Protein AF-A0A345ZIP1-F1 (afdb_monomer_lite)

Sequence (150 aa):
MSDLNASSPAPPRRGNGTRYLFMALLGLVVGVVASVMIMNALDARKDKYPEAVMHVMAAHMHALKDSVTQNRCAATDVIPNLQAIRTMSNDIEPAFKDMRDDEKFGKYASDLRAAVDASLATPPLNCPGVQAAAAKLGEACENCHKYVHQ

Structure (mmCIF, N/CA/C/O backbone):
data_AF-A0A345ZIP1-F1
#
_entry.id   AF-A0A345ZIP1-F1
#
loop_
_atom_site.group_PDB
_atom_site.id
_atom_site.type_symbol
_atom_site.label_atom_id
_atom_site.label_alt_id
_atom_site.label_comp_id
_atom_site.label_asym_id
_atom_site.label_entity_id
_atom_site.label_seq_id
_atom_site.pdbx_PDB_ins_code
_atom_site.Cartn_x
_atom_site.Cartn_y
_atom_site.Cartn_z
_atom_site.occupancy
_atom_site.B_iso_or_equiv
_atom_site.auth_seq_i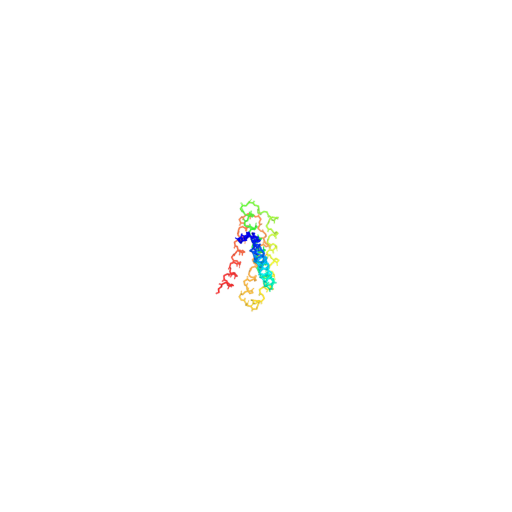d
_atom_site.auth_comp_id
_atom_site.auth_asym_id
_atom_site.auth_atom_id
_atom_site.pdbx_PDB_model_num
ATOM 1 N N . MET A 1 1 ? 26.239 9.953 -101.066 1.00 46.28 1 MET A N 1
ATOM 2 C CA . MET A 1 1 ? 26.843 10.205 -99.743 1.00 46.28 1 MET A CA 1
ATOM 3 C C . MET A 1 1 ? 25.896 11.096 -98.972 1.00 46.28 1 MET A C 1
ATOM 5 O O . MET A 1 1 ? 25.594 12.165 -99.486 1.00 46.28 1 MET A O 1
ATOM 9 N N . SER A 1 2 ? 25.376 10.581 -97.856 1.00 48.19 2 SER A N 1
ATOM 10 C CA . SER A 1 2 ? 24.893 11.281 -96.652 1.00 48.19 2 SER A CA 1
ATOM 11 C C . SER A 1 2 ? 23.894 10.357 -95.960 1.00 48.19 2 SER A C 1
ATOM 13 O O . SER A 1 2 ? 22.701 10.362 -96.255 1.00 48.19 2 SER A O 1
ATOM 15 N N . ASP A 1 3 ? 24.448 9.489 -95.118 1.00 48.09 3 ASP A N 1
ATOM 16 C CA . ASP A 1 3 ? 23.761 8.458 -94.352 1.00 48.09 3 ASP A CA 1
ATOM 17 C C . ASP A 1 3 ? 22.797 9.043 -93.307 1.00 48.09 3 ASP A C 1
ATOM 19 O O . ASP A 1 3 ? 23.094 10.017 -92.612 1.00 48.09 3 ASP A O 1
ATOM 23 N N . LEU A 1 4 ? 21.632 8.404 -93.192 1.00 55.62 4 LEU A N 1
ATOM 24 C CA . LEU A 1 4 ? 20.617 8.642 -92.171 1.00 55.62 4 LEU A CA 1
ATOM 25 C C . LEU A 1 4 ? 21.114 8.098 -90.825 1.00 55.62 4 LEU A C 1
ATOM 27 O O . LEU A 1 4 ? 21.206 6.886 -90.645 1.00 55.62 4 LEU A O 1
ATOM 31 N N . ASN A 1 5 ? 21.396 8.976 -89.861 1.00 60.72 5 ASN A N 1
ATOM 32 C CA . ASN A 1 5 ? 21.702 8.580 -88.486 1.00 60.72 5 ASN A CA 1
ATOM 33 C C . ASN A 1 5 ? 20.466 8.799 -87.597 1.00 60.72 5 ASN A C 1
ATOM 35 O O . ASN A 1 5 ? 20.223 9.904 -87.110 1.00 60.72 5 ASN A O 1
ATOM 39 N N . ALA A 1 6 ? 19.651 7.757 -87.431 1.00 59.44 6 ALA A N 1
ATOM 40 C CA . ALA A 1 6 ? 18.508 7.759 -86.521 1.00 59.44 6 ALA A CA 1
ATOM 41 C C . ALA A 1 6 ? 18.941 7.251 -85.135 1.00 59.44 6 ALA A C 1
ATOM 43 O O . ALA A 1 6 ? 19.196 6.062 -84.941 1.00 59.44 6 ALA A O 1
ATOM 44 N N . SER A 1 7 ? 19.012 8.152 -84.156 1.00 57.72 7 SER A N 1
ATOM 45 C CA . SER A 1 7 ? 19.313 7.816 -82.761 1.00 57.72 7 SER A CA 1
ATOM 46 C C . SER A 1 7 ? 18.151 7.049 -82.113 1.00 57.72 7 SER A C 1
ATOM 48 O O . SER A 1 7 ? 17.024 7.539 -82.073 1.00 57.72 7 SER A O 1
ATOM 50 N N . SER A 1 8 ? 18.419 5.855 -81.575 1.00 62.81 8 SER A N 1
ATOM 51 C CA . SER A 1 8 ? 17.432 5.054 -80.826 1.00 62.81 8 SER A CA 1
ATOM 52 C C . SER A 1 8 ? 17.140 5.640 -79.431 1.00 62.81 8 SER A C 1
ATOM 54 O O . SER A 1 8 ? 18.054 6.183 -78.804 1.00 62.81 8 SER A O 1
ATOM 56 N N . PRO A 1 9 ? 15.905 5.518 -78.895 1.00 62.31 9 PRO A N 1
ATOM 57 C CA . PRO A 1 9 ? 15.560 6.065 -77.586 1.00 62.31 9 PRO A CA 1
ATOM 58 C C . PRO A 1 9 ? 16.135 5.203 -76.452 1.00 62.31 9 PRO A C 1
ATOM 60 O O . PRO A 1 9 ? 16.027 3.976 -76.458 1.00 62.31 9 PRO A O 1
ATOM 63 N N . ALA A 1 10 ? 16.742 5.855 -75.458 1.00 62.66 10 ALA A N 1
ATOM 64 C CA . ALA A 1 10 ? 17.313 5.193 -74.288 1.00 62.66 10 ALA A CA 1
ATOM 65 C C . ALA A 1 10 ? 16.216 4.585 -73.384 1.00 62.66 10 ALA A C 1
ATOM 67 O O . ALA A 1 10 ? 15.166 5.206 -73.195 1.00 62.66 10 ALA A O 1
ATOM 68 N N . PRO A 1 11 ? 16.442 3.401 -72.784 1.00 60.59 11 PRO A N 1
ATOM 69 C CA . PRO A 1 11 ? 15.436 2.735 -71.964 1.00 60.59 11 PRO A CA 1
ATOM 70 C C . PRO A 1 11 ? 15.191 3.479 -70.637 1.00 60.59 11 PRO A C 1
ATOM 72 O O . PRO A 1 11 ? 16.120 4.070 -70.072 1.00 60.59 11 PRO A O 1
ATOM 75 N N . PRO A 1 12 ? 13.960 3.436 -70.091 1.00 63.62 12 PRO A N 1
ATOM 76 C CA . PRO A 1 12 ? 13.628 4.122 -68.849 1.00 63.62 12 PRO A CA 1
ATOM 77 C C . PRO A 1 12 ? 14.394 3.511 -67.667 1.00 63.62 12 PRO A C 1
ATOM 79 O O . PRO A 1 12 ? 14.322 2.309 -67.398 1.00 63.62 12 PRO A O 1
ATOM 82 N N . ARG A 1 13 ? 15.122 4.355 -66.927 1.00 64.44 13 ARG A N 1
ATOM 83 C CA . ARG A 1 13 ? 15.845 3.955 -65.712 1.00 64.44 13 ARG A CA 1
ATOM 84 C C . ARG A 1 13 ? 14.844 3.599 -64.609 1.00 64.44 13 ARG A C 1
ATOM 86 O O . ARG A 1 13 ? 14.240 4.482 -64.007 1.00 64.44 13 ARG A O 1
ATOM 93 N N . ARG A 1 14 ? 14.681 2.307 -64.312 1.00 63.47 14 ARG A N 1
ATOM 94 C CA . ARG A 1 14 ? 13.950 1.843 -63.120 1.00 63.47 14 ARG A CA 1
ATOM 95 C C . ARG A 1 14 ? 14.752 2.210 -61.868 1.00 63.47 14 ARG A C 1
ATOM 97 O O . ARG A 1 14 ? 15.784 1.608 -61.594 1.00 63.47 14 ARG A O 1
ATOM 104 N N . GLY A 1 15 ? 14.299 3.222 -61.132 1.00 64.69 15 GLY A N 1
ATOM 105 C CA . GLY A 1 15 ? 14.935 3.653 -59.890 1.00 64.69 15 GLY A CA 1
ATOM 106 C C . GLY A 1 15 ? 14.698 2.655 -58.754 1.00 64.69 15 GLY A C 1
ATOM 107 O O . GLY A 1 15 ? 13.563 2.293 -58.460 1.00 64.69 15 GLY A O 1
ATOM 108 N N . ASN A 1 16 ? 15.764 2.254 -58.061 1.00 74.81 16 ASN A N 1
ATOM 109 C CA . ASN A 1 16 ? 15.698 1.357 -56.899 1.00 74.81 16 ASN A CA 1
ATOM 110 C C . ASN A 1 16 ? 15.156 2.040 -55.620 1.00 74.81 16 ASN A C 1
ATOM 112 O O . ASN A 1 16 ? 15.142 1.419 -54.560 1.00 74.81 16 ASN A O 1
ATOM 116 N N . GLY A 1 17 ? 14.701 3.297 -55.697 1.00 78.31 17 GLY A N 1
ATOM 117 C CA . GLY A 1 17 ? 14.263 4.095 -54.543 1.00 78.31 17 GLY A CA 1
ATOM 118 C C . GLY A 1 17 ? 13.165 3.426 -53.712 1.00 78.31 17 GLY A C 1
ATOM 119 O O . GLY A 1 17 ? 13.269 3.384 -52.491 1.00 78.31 17 GLY A O 1
ATOM 120 N N . THR A 1 18 ? 12.175 2.799 -54.356 1.00 82.12 18 THR A N 1
ATOM 121 C CA . THR A 1 18 ? 11.107 2.055 -53.663 1.00 82.12 18 THR A CA 1
ATOM 122 C C . THR A 1 18 ? 11.646 0.855 -52.878 1.00 82.12 18 THR A C 1
ATOM 124 O O . THR A 1 18 ? 11.151 0.559 -51.795 1.00 82.12 18 THR A O 1
ATOM 127 N N . ARG A 1 19 ? 12.693 0.183 -53.380 1.00 84.69 19 ARG A N 1
ATOM 128 C CA . ARG A 1 19 ? 13.325 -0.958 -52.692 1.00 84.69 19 ARG A CA 1
ATOM 129 C C . ARG A 1 19 ? 14.102 -0.503 -51.460 1.00 84.69 19 ARG A C 1
ATOM 131 O O . ARG A 1 19 ? 13.990 -1.129 -50.412 1.00 84.69 19 ARG A O 1
ATOM 138 N N . TYR A 1 20 ? 14.845 0.598 -51.573 1.00 90.56 20 TYR A N 1
ATOM 139 C CA . TYR A 1 20 ? 15.577 1.164 -50.439 1.00 90.56 20 TYR A CA 1
ATOM 140 C C . TYR A 1 20 ? 14.637 1.727 -49.367 1.00 90.56 20 TYR A C 1
ATOM 142 O O . TYR A 1 20 ? 14.866 1.482 -48.188 1.00 90.56 20 TYR A O 1
ATOM 150 N N . LEU A 1 21 ? 13.546 2.399 -49.756 1.00 90.69 21 LEU A N 1
ATOM 151 C CA . LEU A 1 21 ? 12.532 2.885 -48.813 1.00 90.69 21 LEU A CA 1
ATOM 152 C C . LEU A 1 21 ? 11.840 1.723 -48.087 1.00 90.69 21 LEU A C 1
ATOM 154 O O . LEU A 1 21 ? 11.660 1.779 -46.873 1.00 90.69 21 LEU A O 1
ATOM 158 N N . PHE A 1 22 ? 11.519 0.641 -48.801 1.00 93.25 22 PHE A N 1
ATOM 159 C CA . PHE A 1 22 ? 10.947 -0.560 -48.194 1.00 93.25 22 PHE A CA 1
ATOM 160 C C . PHE A 1 22 ? 11.908 -1.228 -47.199 1.00 93.25 22 PHE A C 1
ATOM 162 O O . PHE A 1 22 ? 11.495 -1.563 -46.093 1.00 93.25 22 PHE A O 1
ATOM 169 N N . MET A 1 23 ? 13.195 -1.375 -47.539 1.00 93.56 23 MET A N 1
ATOM 170 C CA . MET A 1 23 ? 14.186 -1.912 -46.595 1.00 93.56 23 MET A CA 1
ATOM 171 C C . MET A 1 23 ? 14.413 -0.996 -45.391 1.00 93.56 23 MET A C 1
ATOM 173 O O . MET A 1 23 ? 14.579 -1.498 -44.283 1.00 93.56 23 MET A O 1
ATOM 177 N N . ALA A 1 24 ? 14.384 0.326 -45.581 1.00 94.00 24 ALA A N 1
ATOM 178 C CA . ALA A 1 24 ? 14.490 1.283 -44.483 1.00 94.00 24 ALA A CA 1
ATOM 179 C C . ALA A 1 24 ? 13.298 1.172 -43.519 1.00 94.00 24 ALA A C 1
ATOM 181 O O . ALA A 1 24 ? 13.497 1.093 -42.309 1.00 94.00 24 ALA A O 1
ATOM 182 N N . LEU A 1 25 ? 12.068 1.092 -44.043 1.00 96.00 25 LEU A N 1
ATOM 183 C CA . LEU A 1 25 ? 10.870 0.876 -43.225 1.00 96.00 25 LEU A CA 1
ATOM 184 C C . LEU A 1 25 ? 10.902 -0.476 -42.511 1.00 96.00 25 LEU A C 1
ATOM 186 O O . LEU A 1 25 ? 10.609 -0.541 -41.321 1.00 96.00 25 LEU A O 1
ATOM 190 N N . LEU A 1 26 ? 11.297 -1.543 -43.207 1.00 96.31 26 LEU A N 1
ATOM 191 C CA . LEU A 1 26 ? 11.422 -2.869 -42.606 1.00 96.31 26 LEU A CA 1
ATOM 192 C C . LEU A 1 26 ? 12.451 -2.865 -41.469 1.00 96.31 26 LEU A C 1
ATOM 194 O O . LEU A 1 26 ? 12.167 -3.370 -40.387 1.00 96.31 26 LEU A O 1
ATOM 198 N N . GLY A 1 27 ? 13.618 -2.254 -41.689 1.00 96.75 27 GLY A N 1
ATOM 199 C CA . GLY A 1 27 ? 14.650 -2.101 -40.668 1.00 96.75 27 GLY A CA 1
ATOM 200 C C . GLY A 1 27 ? 14.166 -1.298 -39.462 1.00 96.75 27 GLY A C 1
ATOM 201 O O . GLY A 1 27 ? 14.434 -1.688 -38.329 1.00 96.75 27 GLY A O 1
ATOM 202 N N . LEU A 1 28 ? 13.393 -0.231 -39.686 1.00 97.38 28 LEU A N 1
ATOM 203 C CA . LEU A 1 28 ? 12.798 0.561 -38.611 1.00 97.38 28 LEU A CA 1
ATOM 204 C C . LEU A 1 28 ? 11.785 -0.254 -37.798 1.00 97.38 28 LEU A C 1
ATOM 206 O O . LEU A 1 28 ? 11.851 -0.251 -36.572 1.00 97.38 28 LEU A O 1
ATOM 210 N N . VAL A 1 29 ? 10.894 -1.000 -38.457 1.00 97.88 29 VAL A N 1
ATOM 211 C CA . VAL A 1 29 ? 9.915 -1.860 -37.773 1.00 97.88 29 VAL A CA 1
ATOM 212 C C . VAL A 1 29 ? 10.618 -2.944 -36.956 1.00 97.88 29 VAL A C 1
ATOM 214 O O . VAL A 1 29 ? 10.316 -3.112 -35.776 1.00 97.88 29 VAL A O 1
ATOM 217 N N . VAL A 1 30 ? 11.587 -3.647 -37.549 1.00 97.31 30 VAL A N 1
ATOM 218 C CA . VAL A 1 30 ? 12.365 -4.680 -36.847 1.00 97.31 30 VAL A CA 1
ATOM 219 C C . VAL A 1 30 ? 13.137 -4.077 -35.674 1.00 97.31 30 VAL A C 1
ATOM 221 O O . VAL A 1 30 ? 13.140 -4.657 -34.591 1.00 97.31 30 VAL A O 1
ATOM 224 N N . GLY A 1 31 ? 13.736 -2.898 -35.859 1.00 96.88 31 GLY A N 1
ATOM 225 C CA . GLY A 1 31 ? 14.431 -2.166 -34.804 1.00 96.88 31 GLY A CA 1
ATOM 226 C C . GLY A 1 31 ? 13.518 -1.842 -33.624 1.00 96.88 31 GLY A C 1
ATOM 227 O O . GLY A 1 31 ? 13.859 -2.168 -32.491 1.00 96.88 31 GLY A O 1
ATOM 228 N N . VAL A 1 32 ? 12.328 -1.288 -33.880 1.00 97.75 32 VAL A N 1
ATOM 229 C CA . VAL A 1 32 ? 11.341 -0.969 -32.832 1.00 97.75 32 VAL A CA 1
ATOM 230 C C . VAL A 1 32 ? 10.910 -2.225 -32.075 1.00 97.75 32 VAL A C 1
ATOM 232 O O . VAL A 1 32 ? 10.923 -2.232 -30.844 1.00 97.75 32 VAL A O 1
ATOM 235 N N . VAL A 1 33 ? 10.571 -3.305 -32.787 1.00 97.50 33 VAL A N 1
ATOM 236 C CA . VAL A 1 33 ? 10.169 -4.572 -32.154 1.00 97.50 33 VAL A CA 1
ATOM 237 C C . VAL A 1 33 ? 11.303 -5.132 -31.294 1.00 97.50 33 VAL A C 1
ATOM 239 O O . VAL A 1 33 ? 11.067 -5.508 -30.147 1.00 97.50 33 VAL A O 1
ATOM 242 N N . ALA A 1 34 ? 12.537 -5.141 -31.805 1.00 96.38 34 ALA A N 1
ATOM 243 C CA . ALA A 1 34 ? 13.700 -5.601 -31.052 1.00 96.38 34 ALA A CA 1
ATOM 244 C C . ALA A 1 34 ? 13.931 -4.757 -29.788 1.00 96.38 34 ALA A C 1
ATOM 246 O O . ALA A 1 34 ? 14.145 -5.317 -28.714 1.00 96.38 34 ALA A O 1
ATOM 247 N N . SER A 1 35 ? 13.824 -3.427 -29.882 1.00 96.31 35 SER A N 1
ATOM 248 C CA . SER A 1 35 ? 13.945 -2.533 -28.727 1.00 96.31 35 SER A CA 1
ATOM 249 C C . SER A 1 35 ? 12.892 -2.821 -27.656 1.00 96.31 35 SER A C 1
ATOM 251 O O . SER A 1 35 ? 13.251 -2.963 -26.489 1.00 96.31 35 SER A O 1
ATOM 253 N N . VAL A 1 36 ? 11.616 -2.975 -28.031 1.00 95.75 36 VAL A N 1
ATOM 254 C CA . VAL A 1 36 ? 10.538 -3.294 -27.076 1.00 95.75 36 VAL A CA 1
ATOM 255 C C . VAL A 1 36 ? 10.760 -4.660 -26.424 1.00 95.75 36 VAL A C 1
ATOM 257 O O . VAL A 1 36 ? 10.587 -4.791 -25.216 1.00 95.75 36 VAL A O 1
ATOM 260 N N . MET A 1 37 ? 11.199 -5.671 -27.180 1.00 96.31 37 MET A N 1
ATOM 261 C CA . MET A 1 37 ? 11.482 -7.002 -26.627 1.00 96.31 37 MET A CA 1
ATOM 262 C C . MET A 1 37 ? 12.643 -6.979 -25.629 1.00 96.31 37 MET A C 1
ATOM 264 O O . MET A 1 37 ? 12.557 -7.621 -24.584 1.00 96.31 37 MET A O 1
ATOM 268 N N . ILE A 1 38 ? 13.698 -6.206 -25.907 1.00 93.94 38 ILE A N 1
ATOM 269 C CA . ILE A 1 38 ? 14.804 -6.000 -24.962 1.00 93.94 38 ILE A CA 1
ATOM 270 C C . ILE A 1 38 ? 14.298 -5.295 -23.700 1.00 93.94 38 ILE A C 1
ATOM 272 O O . ILE A 1 38 ? 14.580 -5.756 -22.596 1.00 93.94 38 ILE A O 1
ATOM 276 N N . MET A 1 39 ? 13.522 -4.217 -23.843 1.00 93.44 39 MET A N 1
ATOM 277 C CA . MET A 1 39 ? 12.952 -3.494 -22.699 1.00 93.44 39 MET A CA 1
ATOM 278 C C . MET A 1 39 ? 12.059 -4.400 -21.844 1.00 93.44 39 MET A C 1
ATOM 280 O O . MET A 1 39 ? 12.231 -4.443 -20.629 1.00 93.44 39 MET A O 1
ATOM 284 N N . ASN A 1 40 ? 11.177 -5.186 -22.466 1.00 90.38 40 ASN A N 1
ATOM 285 C CA . ASN A 1 40 ? 10.322 -6.145 -21.767 1.00 90.38 40 ASN A CA 1
ATOM 286 C C . ASN A 1 40 ? 11.134 -7.239 -21.067 1.00 90.38 40 ASN A C 1
ATOM 288 O O . ASN A 1 40 ? 10.819 -7.604 -19.938 1.00 90.38 40 ASN A O 1
ATOM 292 N N . ALA A 1 41 ? 12.198 -7.745 -21.695 1.00 87.69 41 ALA A N 1
ATOM 293 C CA . ALA A 1 41 ? 13.066 -8.748 -21.083 1.00 87.69 41 ALA A CA 1
ATOM 294 C C . ALA A 1 41 ? 13.818 -8.202 -19.859 1.00 87.69 41 ALA A C 1
ATOM 296 O O . ALA A 1 41 ? 14.055 -8.940 -18.904 1.00 87.69 41 ALA A O 1
ATOM 297 N N . LEU A 1 42 ? 14.197 -6.921 -19.878 1.00 88.06 42 LEU A N 1
ATOM 298 C CA . LEU A 1 42 ? 14.798 -6.249 -18.728 1.00 88.06 42 LEU A CA 1
ATOM 299 C C . LEU A 1 42 ? 13.767 -5.987 -17.626 1.00 88.06 42 LEU A C 1
ATOM 301 O O . LEU A 1 42 ? 14.070 -6.197 -16.455 1.00 88.06 42 LEU A O 1
ATOM 305 N N . ASP A 1 43 ? 12.554 -5.560 -17.977 1.00 83.56 43 ASP A N 1
ATOM 306 C CA . ASP A 1 43 ? 11.514 -5.274 -16.987 1.00 83.56 43 ASP A CA 1
ATOM 307 C C . ASP A 1 43 ? 10.982 -6.548 -16.314 1.00 83.56 43 ASP A C 1
ATOM 309 O O . ASP A 1 43 ? 10.761 -6.549 -15.107 1.00 83.56 43 ASP A O 1
ATOM 313 N N . ALA A 1 44 ? 10.899 -7.660 -17.053 1.00 78.44 44 ALA A N 1
ATOM 314 C CA . ALA A 1 44 ? 10.539 -8.976 -16.522 1.00 78.44 44 ALA A CA 1
ATOM 315 C C . ALA A 1 44 ? 11.561 -9.543 -15.519 1.00 78.44 44 ALA A C 1
ATOM 317 O O . ALA A 1 44 ? 11.236 -10.454 -14.762 1.00 78.44 44 ALA A O 1
ATOM 318 N N . ARG A 1 45 ? 12.800 -9.029 -15.504 1.00 80.81 45 ARG A N 1
ATOM 319 C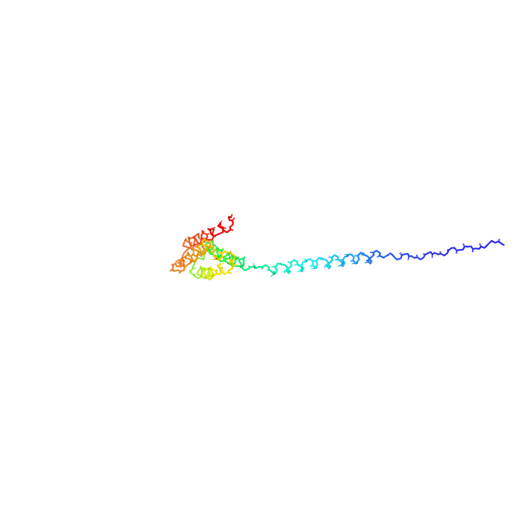 CA . ARG A 1 45 ? 13.815 -9.399 -14.502 1.00 80.81 45 ARG A CA 1
ATOM 320 C C . ARG A 1 45 ? 13.682 -8.617 -13.196 1.00 80.81 45 ARG A C 1
ATOM 322 O O . ARG A 1 45 ? 14.313 -9.007 -12.217 1.00 80.81 45 ARG A O 1
ATOM 329 N N . LYS A 1 46 ? 12.922 -7.518 -13.171 1.00 82.94 46 LYS A N 1
ATOM 330 C CA . LYS A 1 46 ? 12.701 -6.745 -11.944 1.00 82.94 46 LYS A CA 1
ATOM 331 C C . LYS A 1 46 ? 11.701 -7.477 -11.057 1.00 82.94 46 LYS A C 1
ATOM 333 O O . LYS A 1 46 ? 10.678 -7.951 -11.546 1.00 82.94 46 LYS A O 1
ATOM 338 N N . ASP A 1 47 ? 11.976 -7.530 -9.758 1.00 84.00 47 ASP A N 1
ATOM 339 C CA . ASP A 1 47 ? 11.023 -8.064 -8.788 1.00 84.00 47 ASP A CA 1
ATOM 340 C C . ASP A 1 47 ? 9.853 -7.076 -8.646 1.00 84.00 47 ASP A C 1
ATOM 342 O O . ASP A 1 47 ? 9.998 -5.993 -8.083 1.00 84.00 47 ASP A O 1
ATOM 346 N N . LYS A 1 48 ? 8.699 -7.420 -9.228 1.00 90.25 48 LYS A N 1
ATOM 347 C CA . LYS A 1 48 ? 7.470 -6.611 -9.158 1.00 90.25 48 LYS A CA 1
ATOM 348 C C . LYS A 1 48 ? 6.678 -6.872 -7.878 1.00 90.25 48 LYS A C 1
ATOM 350 O O . LYS A 1 48 ? 5.636 -6.254 -7.672 1.00 90.25 48 LYS A O 1
ATOM 355 N N . TYR A 1 49 ? 7.134 -7.795 -7.034 1.00 93.62 49 TYR A N 1
ATOM 356 C CA . TYR A 1 49 ? 6.377 -8.238 -5.876 1.00 93.62 49 TYR A CA 1
ATOM 357 C C . TYR A 1 49 ? 6.082 -7.120 -4.853 1.00 93.62 49 TYR A C 1
ATOM 359 O O . TYR A 1 49 ? 4.907 -6.970 -4.516 1.00 93.62 49 TYR A O 1
ATOM 367 N N . PRO A 1 50 ? 7.043 -6.266 -4.427 1.00 93.56 50 PRO A N 1
ATOM 368 C CA . PRO A 1 50 ? 6.742 -5.168 -3.500 1.00 93.56 50 PRO A CA 1
ATOM 369 C C . PRO A 1 50 ? 5.698 -4.187 -4.047 1.00 93.56 50 PRO A C 1
ATOM 371 O O . PRO A 1 50 ? 4.779 -3.788 -3.332 1.00 93.56 50 PRO A O 1
ATOM 374 N N . GLU A 1 51 ? 5.801 -3.839 -5.333 1.00 93.56 51 GLU A N 1
ATOM 375 C CA . GLU A 1 51 ? 4.843 -2.956 -6.003 1.00 93.56 51 GLU A CA 1
ATOM 376 C C . GLU A 1 51 ? 3.450 -3.594 -6.059 1.00 93.56 51 GLU A C 1
ATOM 378 O O . GLU A 1 51 ? 2.460 -2.946 -5.721 1.00 93.56 51 GLU A O 1
ATOM 383 N N . ALA A 1 52 ? 3.365 -4.878 -6.417 1.00 95.25 52 ALA A N 1
ATOM 384 C CA . ALA A 1 52 ? 2.103 -5.604 -6.495 1.00 95.25 52 ALA A CA 1
ATOM 385 C C . ALA A 1 52 ? 1.395 -5.697 -5.133 1.00 95.25 52 ALA A C 1
ATOM 387 O O . ALA A 1 52 ? 0.192 -5.438 -5.060 1.00 95.25 52 ALA A O 1
ATOM 388 N N . VAL A 1 53 ? 2.128 -6.007 -4.054 1.00 96.88 53 VAL A N 1
ATOM 389 C CA . VAL A 1 53 ? 1.570 -6.055 -2.690 1.00 96.88 53 VAL A CA 1
ATOM 390 C C . VAL A 1 53 ? 0.980 -4.696 -2.317 1.00 96.88 53 VAL A C 1
ATOM 392 O O . VAL A 1 53 ? -0.194 -4.615 -1.948 1.00 96.88 53 VAL A O 1
ATOM 395 N N . MET A 1 54 ? 1.748 -3.616 -2.491 1.00 96.81 54 MET A N 1
ATOM 396 C CA . MET A 1 54 ? 1.282 -2.265 -2.163 1.00 96.81 54 MET A CA 1
ATOM 397 C C . MET A 1 54 ? 0.101 -1.823 -3.034 1.00 96.81 54 MET A C 1
ATOM 399 O O . MET A 1 54 ? -0.823 -1.178 -2.539 1.00 96.81 54 MET A O 1
ATOM 403 N N . HIS A 1 55 ? 0.081 -2.205 -4.312 1.00 97.81 55 HIS A N 1
ATOM 404 C CA . HIS A 1 55 ? -1.003 -1.862 -5.228 1.00 97.81 55 HIS A CA 1
ATOM 405 C C . HIS A 1 55 ? -2.332 -2.519 -4.829 1.00 97.81 55 HIS A C 1
ATOM 407 O O . HIS A 1 55 ? -3.367 -1.850 -4.773 1.00 97.81 55 HIS A O 1
ATOM 413 N N . VAL A 1 56 ? -2.312 -3.811 -4.488 1.00 98.00 56 VAL A N 1
ATOM 414 C CA . VAL A 1 56 ? -3.512 -4.534 -4.036 1.00 98.00 56 VAL A CA 1
ATOM 415 C C . VAL A 1 56 ? -3.996 -3.996 -2.688 1.00 98.00 56 VAL A C 1
ATOM 417 O O . VAL A 1 56 ? -5.190 -3.750 -2.510 1.00 98.00 56 VAL A O 1
ATOM 420 N N . MET A 1 57 ? -3.083 -3.729 -1.749 1.00 98.44 57 MET A N 1
ATOM 421 C CA . MET A 1 57 ? -3.441 -3.110 -0.469 1.00 98.44 57 MET A CA 1
ATOM 422 C C . MET A 1 57 ? -4.082 -1.729 -0.658 1.00 98.44 57 MET A C 1
ATOM 424 O O . MET A 1 57 ? -5.096 -1.427 -0.022 1.00 98.44 57 MET A O 1
ATOM 428 N N . ALA A 1 58 ? -3.547 -0.906 -1.565 1.00 98.19 58 ALA A N 1
ATOM 429 C CA . ALA A 1 58 ? -4.112 0.399 -1.892 1.00 98.19 58 ALA A CA 1
ATOM 430 C C . ALA A 1 58 ? -5.531 0.291 -2.474 1.00 98.19 58 ALA A C 1
ATOM 432 O O . ALA A 1 58 ? -6.396 1.090 -2.109 1.00 98.19 58 ALA A O 1
ATOM 433 N N . ALA A 1 59 ? -5.799 -0.711 -3.317 1.00 98.50 59 ALA A N 1
ATOM 434 C CA . ALA A 1 59 ? -7.133 -0.957 -3.861 1.00 98.50 59 ALA A CA 1
ATOM 435 C C . ALA A 1 59 ? -8.159 -1.254 -2.753 1.00 98.50 59 ALA A C 1
ATOM 437 O O . ALA A 1 59 ? -9.232 -0.651 -2.727 1.00 98.50 59 ALA A O 1
ATOM 438 N N . HIS A 1 60 ? -7.815 -2.107 -1.783 1.00 98.44 60 HIS A N 1
ATOM 439 C CA . HIS A 1 60 ? -8.698 -2.392 -0.646 1.00 98.44 60 HIS A CA 1
ATOM 440 C C . HIS A 1 60 ? -8.865 -1.190 0.293 1.00 98.44 60 HIS A C 1
ATOM 442 O O . HIS A 1 60 ? -9.966 -0.941 0.785 1.00 98.44 60 HIS A O 1
ATOM 448 N N . MET A 1 61 ? -7.817 -0.387 0.494 1.00 98.12 61 MET A N 1
ATOM 449 C CA . MET A 1 61 ? -7.931 0.875 1.231 1.00 98.12 61 MET A CA 1
ATOM 450 C C . MET A 1 61 ? -8.843 1.888 0.529 1.00 98.12 61 MET A C 1
ATOM 452 O O . MET A 1 61 ? -9.584 2.611 1.197 1.00 98.12 61 MET A O 1
ATOM 456 N N . HIS A 1 62 ? -8.817 1.946 -0.804 1.00 97.81 62 HIS A N 1
ATOM 457 C CA . HIS A 1 62 ? -9.737 2.775 -1.581 1.00 97.81 62 HIS A CA 1
ATOM 458 C C . HIS A 1 62 ? -11.175 2.267 -1.443 1.00 97.81 62 HIS A C 1
ATOM 460 O O . HIS A 1 62 ? -12.056 3.054 -1.115 1.00 97.81 62 HIS A O 1
ATOM 466 N N . ALA A 1 63 ? -11.402 0.956 -1.548 1.00 97.50 63 ALA A N 1
ATOM 467 C CA . ALA A 1 63 ? -12.728 0.363 -1.379 1.00 97.50 63 ALA A CA 1
ATOM 468 C C . ALA A 1 63 ? -13.359 0.671 -0.003 1.00 97.50 63 ALA A C 1
ATOM 470 O O . ALA A 1 63 ? -14.568 0.891 0.092 1.00 97.50 63 ALA A O 1
ATOM 471 N N . LEU A 1 64 ? -12.555 0.757 1.066 1.00 96.62 64 LEU A N 1
ATOM 472 C CA . LEU A 1 64 ? -13.025 1.211 2.384 1.00 96.62 64 LEU A CA 1
ATOM 473 C C . LEU A 1 64 ? -13.488 2.674 2.371 1.00 96.62 64 LEU A C 1
ATOM 475 O O . LEU A 1 64 ? -14.513 3.002 2.967 1.00 96.62 64 LEU A O 1
ATOM 479 N N . LYS A 1 65 ? -12.755 3.558 1.685 1.00 95.88 65 LYS A N 1
ATOM 480 C CA . LYS A 1 65 ? -13.145 4.968 1.526 1.00 95.88 65 LYS A CA 1
ATOM 481 C C . LYS A 1 65 ? -14.403 5.100 0.671 1.00 95.88 65 LYS A C 1
ATOM 483 O O . LYS A 1 65 ? -15.306 5.841 1.048 1.00 95.88 65 LYS A O 1
ATOM 488 N N . ASP A 1 66 ? -14.496 4.336 -0.412 1.00 97.12 66 ASP A N 1
ATOM 489 C CA . ASP A 1 66 ? -15.673 4.301 -1.285 1.00 97.12 66 ASP A CA 1
ATOM 490 C C . ASP A 1 66 ? -16.914 3.807 -0.546 1.00 97.12 66 ASP A C 1
ATOM 492 O O . ASP A 1 66 ? -18.000 4.355 -0.704 1.00 97.12 66 ASP A O 1
ATOM 496 N N . SER A 1 67 ? -16.751 2.825 0.339 1.00 96.12 67 SER A N 1
ATOM 497 C CA . SER A 1 67 ? -17.829 2.352 1.210 1.00 96.12 67 SER A CA 1
ATOM 498 C C . SER A 1 67 ? -18.401 3.490 2.067 1.00 96.12 67 SER A C 1
ATOM 500 O O . SER A 1 67 ? -19.618 3.607 2.205 1.00 96.12 67 SER A O 1
ATOM 502 N N . VAL A 1 68 ? -17.551 4.387 2.582 1.00 96.69 68 VAL A N 1
ATOM 503 C CA . VAL A 1 68 ? -17.988 5.577 3.335 1.00 96.69 68 VAL A CA 1
ATOM 504 C C . VAL A 1 68 ? -18.695 6.586 2.431 1.00 96.69 68 VAL A C 1
ATOM 506 O O . VAL A 1 68 ? -19.779 7.049 2.782 1.00 96.69 68 VAL A O 1
ATOM 509 N N . THR A 1 69 ? -18.125 6.920 1.268 1.00 96.81 69 THR A N 1
ATOM 510 C CA . THR A 1 69 ? -18.720 7.916 0.354 1.00 96.81 69 THR A CA 1
ATOM 511 C C . THR A 1 69 ? -20.058 7.451 -0.221 1.00 96.81 69 THR A C 1
ATOM 513 O O . THR A 1 69 ? -20.949 8.267 -0.446 1.00 96.81 69 THR A O 1
ATOM 516 N N . GLN A 1 70 ? -20.229 6.142 -0.398 1.00 97.00 70 GLN A N 1
ATOM 517 C CA . GLN A 1 70 ? -21.461 5.512 -0.873 1.00 97.00 70 GLN A CA 1
ATOM 518 C C . GLN A 1 70 ? -22.452 5.185 0.254 1.00 97.00 70 GL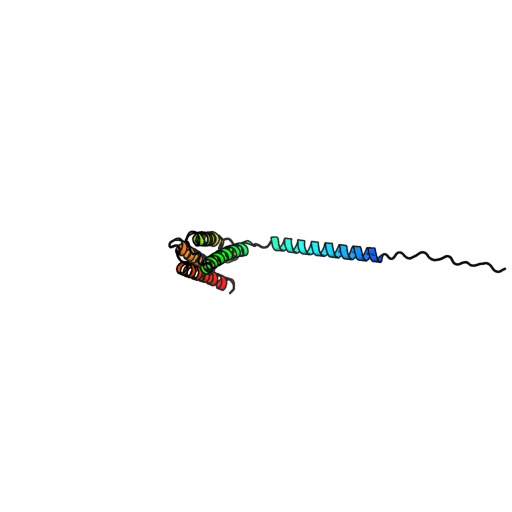N A C 1
ATOM 520 O O . GLN A 1 70 ? -23.522 4.643 -0.023 1.00 97.00 70 GLN A O 1
ATOM 525 N N . ASN A 1 71 ? -22.119 5.487 1.515 1.00 96.31 71 ASN A N 1
ATOM 526 C CA . ASN A 1 71 ? -22.916 5.137 2.694 1.00 96.31 71 ASN A CA 1
ATOM 527 C C . ASN A 1 71 ? -23.213 3.619 2.811 1.00 96.31 71 ASN A C 1
ATOM 529 O O . ASN A 1 71 ? -24.262 3.203 3.304 1.00 96.31 71 ASN A O 1
ATOM 533 N N . ARG A 1 72 ? -22.280 2.783 2.339 1.00 95.94 72 ARG A N 1
ATOM 534 C CA . ARG A 1 72 ? -22.318 1.313 2.346 1.00 95.94 72 ARG A CA 1
ATOM 535 C C . ARG A 1 72 ? -21.337 0.755 3.371 1.00 95.94 72 ARG A C 1
ATOM 537 O O . ARG A 1 72 ? -20.297 0.207 3.036 1.00 95.94 72 ARG A O 1
ATOM 544 N N . CYS A 1 73 ? -21.651 0.951 4.645 1.00 96.12 73 CYS A N 1
ATOM 545 C CA . CYS A 1 73 ? -20.740 0.643 5.750 1.00 96.12 73 CYS A CA 1
ATOM 546 C C . CYS A 1 73 ? -21.196 -0.563 6.572 1.00 96.12 73 CYS A C 1
ATOM 548 O O . CYS A 1 73 ? -20.923 -0.637 7.772 1.00 96.12 73 CYS A O 1
ATOM 550 N N . ALA A 1 74 ? -21.934 -1.483 5.947 1.00 94.62 74 ALA A N 1
ATOM 551 C CA . ALA A 1 74 ? -22.296 -2.728 6.595 1.00 94.62 74 ALA A CA 1
ATOM 552 C C . ALA A 1 74 ? -21.053 -3.615 6.744 1.00 94.62 74 ALA A C 1
ATOM 554 O O . ALA A 1 74 ? -20.103 -3.539 5.962 1.00 94.62 74 ALA A O 1
ATOM 555 N N . ALA A 1 75 ? -21.087 -4.518 7.722 1.00 92.94 75 ALA A N 1
ATOM 556 C CA . ALA A 1 75 ? -20.016 -5.485 7.948 1.00 92.94 75 ALA A CA 1
ATOM 557 C C . ALA A 1 75 ? -19.646 -6.265 6.669 1.00 92.94 75 ALA A C 1
ATOM 559 O O . ALA A 1 75 ? -18.471 -6.508 6.407 1.00 92.94 75 ALA A O 1
ATOM 560 N N . THR A 1 76 ? -20.636 -6.591 5.833 1.00 93.75 76 THR A N 1
ATOM 561 C CA . THR A 1 76 ? -20.454 -7.295 4.555 1.00 93.75 76 THR A CA 1
ATOM 562 C C . THR A 1 76 ? -19.693 -6.493 3.501 1.00 93.75 76 THR A C 1
ATOM 564 O O . THR A 1 76 ? -19.075 -7.093 2.629 1.00 93.75 76 THR A O 1
ATOM 567 N N . ASP A 1 77 ? -19.722 -5.162 3.571 1.00 94.38 77 ASP A N 1
ATOM 568 C CA . ASP A 1 77 ? -19.019 -4.281 2.632 1.00 94.38 77 ASP A CA 1
ATOM 569 C C . ASP A 1 77 ? -17.561 -4.044 3.072 1.00 94.38 77 ASP A C 1
ATOM 571 O O . ASP A 1 77 ? -16.657 -3.860 2.256 1.00 94.38 77 ASP A O 1
ATOM 575 N N . VAL A 1 78 ? -17.317 -4.076 4.385 1.00 95.94 78 VAL A N 1
ATOM 576 C CA . VAL A 1 78 ? -16.067 -3.596 4.989 1.00 95.94 78 VAL A CA 1
ATOM 577 C C . VAL A 1 78 ? -15.122 -4.726 5.385 1.00 95.94 78 VAL A C 1
ATOM 579 O O . VAL A 1 78 ? -13.922 -4.650 5.114 1.00 95.94 78 VAL A O 1
ATOM 582 N N . ILE A 1 79 ? -15.641 -5.786 6.012 1.00 96.69 79 ILE A N 1
ATOM 583 C CA . ILE A 1 79 ? -14.819 -6.883 6.544 1.00 96.69 79 ILE A CA 1
ATOM 584 C C . ILE A 1 79 ? -13.961 -7.551 5.459 1.00 96.69 79 ILE A C 1
ATOM 586 O O . ILE A 1 79 ? -12.774 -7.746 5.727 1.00 96.69 79 ILE A O 1
ATOM 590 N N . PRO A 1 80 ? -14.463 -7.846 4.240 1.00 97.38 80 PRO A N 1
ATOM 591 C CA . PRO A 1 80 ? -13.634 -8.469 3.206 1.00 97.38 80 PRO A CA 1
ATOM 592 C C . PRO A 1 80 ? -12.405 -7.630 2.833 1.00 97.38 80 PRO A C 1
ATOM 594 O O . PRO A 1 80 ? -11.321 -8.171 2.627 1.00 97.38 80 PRO A O 1
ATOM 597 N N . ASN A 1 81 ? -12.547 -6.301 2.805 1.00 97.81 81 ASN A N 1
ATOM 598 C CA . ASN A 1 81 ? -11.439 -5.392 2.514 1.00 97.81 81 ASN A CA 1
ATOM 599 C C . ASN A 1 81 ? -10.410 -5.368 3.654 1.00 97.81 81 ASN A C 1
ATOM 601 O O . ASN A 1 81 ? -9.209 -5.416 3.397 1.00 97.81 81 ASN A O 1
ATOM 605 N N . LEU A 1 82 ? -10.862 -5.363 4.914 1.00 97.94 82 LEU A N 1
ATOM 606 C CA . LEU A 1 82 ? -9.968 -5.464 6.075 1.00 97.94 82 LEU A CA 1
ATOM 607 C C . LEU A 1 82 ? -9.227 -6.809 6.116 1.00 97.94 82 LEU A C 1
ATOM 609 O O . LEU A 1 82 ? -8.031 -6.844 6.395 1.00 97.94 82 LEU A O 1
ATOM 613 N N . GLN A 1 83 ? -9.908 -7.913 5.799 1.00 98.38 83 GLN A N 1
ATOM 614 C CA . GLN A 1 83 ? -9.295 -9.241 5.719 1.00 98.38 83 GLN A CA 1
ATOM 615 C C . GLN A 1 83 ? -8.235 -9.306 4.619 1.00 98.38 83 GLN A C 1
ATOM 617 O O . GLN A 1 83 ? -7.138 -9.800 4.867 1.00 98.38 83 GLN A O 1
ATOM 622 N N . ALA A 1 84 ? -8.523 -8.756 3.437 1.00 98.38 84 ALA A N 1
ATOM 623 C CA . ALA A 1 84 ? -7.555 -8.699 2.351 1.00 98.38 84 ALA A CA 1
ATOM 624 C C . ALA A 1 84 ? -6.304 -7.902 2.752 1.00 98.38 84 ALA A C 1
ATOM 626 O O . ALA A 1 84 ? -5.189 -8.398 2.603 1.00 98.38 84 ALA A O 1
ATOM 627 N N . ILE A 1 85 ? -6.470 -6.719 3.356 1.00 98.25 85 ILE A N 1
ATOM 628 C CA . ILE A 1 85 ? -5.348 -5.923 3.883 1.00 98.25 85 ILE A CA 1
ATOM 629 C C . ILE A 1 85 ? -4.552 -6.729 4.911 1.00 98.25 85 ILE A C 1
ATOM 631 O O . ILE A 1 85 ? -3.323 -6.747 4.859 1.00 98.25 85 ILE A O 1
ATOM 635 N N . ARG A 1 86 ? -5.229 -7.430 5.828 1.00 98.19 86 ARG A N 1
ATOM 636 C CA . ARG A 1 86 ? -4.576 -8.254 6.849 1.00 98.19 86 ARG A CA 1
ATOM 637 C C . ARG A 1 86 ? -3.751 -9.387 6.253 1.00 98.19 86 ARG A C 1
ATOM 639 O O . ARG A 1 86 ? -2.646 -9.631 6.740 1.00 98.19 86 ARG A O 1
ATOM 646 N N . THR A 1 87 ? -4.279 -10.074 5.244 1.00 98.12 87 THR A N 1
ATOM 647 C CA . THR A 1 87 ? -3.562 -11.136 4.534 1.00 98.12 87 THR A CA 1
ATOM 648 C C . THR A 1 87 ? -2.332 -10.565 3.841 1.00 98.12 87 THR A C 1
ATOM 650 O O . THR A 1 87 ? -1.229 -11.021 4.128 1.00 98.12 87 THR A O 1
ATOM 653 N N . MET A 1 88 ? -2.505 -9.505 3.046 1.00 97.88 88 MET A N 1
ATOM 654 C CA . MET A 1 88 ? -1.405 -8.859 2.322 1.00 97.88 88 MET A CA 1
ATOM 655 C C . MET A 1 88 ? -0.348 -8.252 3.251 1.00 97.88 88 MET A C 1
ATOM 657 O O . MET A 1 88 ? 0.817 -8.150 2.887 1.00 97.88 88 MET A O 1
ATOM 661 N N . SER A 1 89 ? -0.716 -7.874 4.478 1.00 97.62 89 SER A N 1
ATOM 662 C CA . SER A 1 89 ? 0.239 -7.329 5.447 1.00 97.62 89 SER A CA 1
ATOM 663 C C . SER A 1 89 ? 1.284 -8.351 5.912 1.00 97.62 89 SER A C 1
ATOM 665 O O . SER A 1 89 ? 2.318 -7.945 6.425 1.00 97.62 89 SER A O 1
ATOM 667 N N . ASN A 1 90 ? 1.045 -9.659 5.743 1.00 96.94 90 ASN A N 1
ATOM 668 C CA . ASN A 1 90 ? 2.073 -10.685 5.976 1.00 96.94 90 ASN A CA 1
ATOM 669 C C . ASN A 1 90 ? 3.074 -10.798 4.817 1.00 96.94 90 ASN A C 1
ATOM 671 O O . ASN A 1 90 ? 4.123 -11.418 4.978 1.00 96.94 90 ASN A O 1
ATOM 675 N N . ASP A 1 91 ? 2.743 -10.230 3.657 1.00 96.56 91 ASP A N 1
ATOM 676 C CA . ASP A 1 91 ? 3.576 -10.278 2.458 1.00 96.56 91 ASP A CA 1
ATOM 677 C C . ASP A 1 91 ? 4.548 -9.097 2.378 1.00 96.56 91 ASP A C 1
ATOM 679 O O . ASP A 1 91 ? 5.420 -9.087 1.513 1.00 96.56 91 ASP A O 1
ATOM 683 N N . ILE A 1 92 ? 4.458 -8.133 3.300 1.00 95.56 92 ILE A N 1
ATOM 684 C CA . ILE A 1 92 ? 5.313 -6.942 3.327 1.00 95.56 92 ILE A CA 1
ATOM 685 C C . ILE A 1 92 ? 6.780 -7.341 3.520 1.00 95.56 92 ILE A C 1
ATOM 687 O O . ILE A 1 92 ? 7.617 -7.069 2.666 1.00 95.56 92 ILE A O 1
ATOM 691 N N . GLU A 1 93 ? 7.122 -8.032 4.600 1.00 94.31 93 GLU A N 1
ATOM 692 C CA . GLU A 1 93 ? 8.512 -8.394 4.878 1.00 94.31 93 GLU A CA 1
ATOM 693 C C . GLU A 1 93 ? 9.113 -9.363 3.837 1.00 94.31 93 GLU A C 1
ATOM 695 O O . GLU A 1 93 ? 10.266 -9.169 3.443 1.00 94.31 93 GLU A O 1
ATOM 700 N N . PRO A 1 94 ? 8.374 -10.367 3.319 1.00 93.81 94 PRO A N 1
ATOM 701 C CA . PRO A 1 94 ? 8.835 -11.189 2.199 1.00 93.81 94 PRO A CA 1
ATOM 702 C C . PRO A 1 94 ? 9.008 -10.430 0.878 1.00 93.81 94 PRO A C 1
ATOM 704 O O . PRO A 1 94 ? 9.876 -10.800 0.081 1.00 93.81 94 PRO A O 1
ATOM 707 N N . ALA A 1 95 ? 8.185 -9.411 0.612 1.00 93.88 95 ALA A N 1
ATOM 708 C CA . ALA A 1 95 ? 8.268 -8.634 -0.619 1.00 93.88 95 ALA A CA 1
ATOM 709 C C . ALA A 1 95 ? 9.449 -7.661 -0.609 1.00 93.88 95 ALA A C 1
ATOM 711 O O . ALA A 1 95 ? 10.153 -7.542 -1.609 1.00 93.88 95 ALA A O 1
ATOM 712 N N . PHE A 1 96 ? 9.729 -7.028 0.529 1.00 92.69 96 PHE A N 1
ATOM 713 C CA . PHE A 1 96 ? 10.825 -6.072 0.696 1.00 92.69 96 PHE A CA 1
ATOM 714 C C . PHE A 1 96 ? 12.083 -6.750 1.261 1.00 92.69 96 PHE A C 1
ATOM 716 O O . PHE A 1 96 ? 12.569 -6.404 2.336 1.00 92.69 96 PHE A O 1
ATOM 723 N N . LYS A 1 97 ? 12.629 -7.726 0.522 1.00 89.12 97 LYS A N 1
ATOM 724 C CA . LYS A 1 97 ? 13.768 -8.567 0.955 1.00 89.12 97 LYS A CA 1
ATOM 725 C C . LYS A 1 97 ? 14.966 -7.760 1.462 1.00 89.12 97 LYS A C 1
ATOM 727 O O . LYS A 1 97 ? 15.554 -8.132 2.472 1.00 89.12 97 LYS A O 1
ATOM 732 N N . ASP A 1 98 ? 15.278 -6.650 0.796 1.00 89.88 98 ASP A N 1
ATOM 733 C CA . ASP A 1 98 ? 16.423 -5.793 1.128 1.00 89.88 98 ASP A CA 1
ATOM 734 C C . ASP A 1 98 ? 16.230 -5.003 2.437 1.00 89.88 98 ASP A C 1
ATOM 736 O O . ASP A 1 98 ? 17.202 -4.535 3.021 1.00 89.88 98 ASP A O 1
ATOM 740 N N . MET A 1 99 ? 14.987 -4.870 2.916 1.00 89.75 99 MET A N 1
ATOM 741 C CA . MET A 1 99 ? 14.632 -4.149 4.149 1.00 89.75 99 MET A CA 1
ATOM 742 C C . MET A 1 99 ? 14.199 -5.086 5.279 1.00 89.75 99 MET A C 1
ATOM 744 O O . MET A 1 99 ? 13.882 -4.632 6.374 1.00 89.75 99 MET A O 1
ATOM 748 N N . ARG A 1 100 ? 14.161 -6.399 5.030 1.00 84.00 100 ARG A N 1
ATOM 749 C CA . ARG A 1 100 ? 13.584 -7.382 5.954 1.00 84.00 100 ARG A CA 1
ATOM 750 C C . ARG A 1 100 ? 14.265 -7.395 7.324 1.00 84.00 100 ARG A C 1
ATOM 752 O O . ARG A 1 100 ? 13.598 -7.622 8.328 1.00 84.00 100 ARG A O 1
ATOM 759 N N . ASP A 1 101 ? 15.574 -7.160 7.349 1.00 89.00 101 ASP A N 1
ATOM 760 C CA . ASP A 1 101 ? 16.374 -7.177 8.575 1.00 89.00 101 ASP A CA 1
ATOM 761 C C . ASP A 1 101 ? 16.484 -5.771 9.219 1.00 89.00 101 ASP A C 1
ATOM 763 O O . ASP A 1 101 ? 17.171 -5.603 10.225 1.00 89.00 101 ASP A O 1
ATOM 767 N N . ASP A 1 102 ? 15.797 -4.758 8.669 1.00 94.62 102 ASP A N 1
ATOM 768 C CA . ASP A 1 102 ? 15.697 -3.428 9.272 1.00 94.62 102 ASP A CA 1
ATOM 769 C C . ASP A 1 102 ? 14.617 -3.403 10.369 1.00 94.62 102 ASP A C 1
ATOM 771 O O . ASP A 1 102 ? 13.425 -3.617 10.128 1.00 94.62 102 ASP A O 1
ATOM 775 N N . GLU A 1 103 ? 15.034 -3.108 11.602 1.00 94.38 103 GLU A N 1
ATOM 776 C CA . GLU A 1 103 ? 14.147 -3.104 12.770 1.00 94.38 103 GLU A CA 1
ATOM 777 C C . GLU A 1 103 ? 13.021 -2.062 12.678 1.00 94.38 103 GLU A C 1
ATOM 779 O O . GLU A 1 103 ? 11.904 -2.315 13.140 1.00 94.38 103 GLU A O 1
ATOM 784 N N . LYS A 1 104 ? 13.281 -0.887 12.088 1.00 94.56 104 LYS A N 1
ATOM 785 C CA . LYS A 1 104 ? 12.264 0.163 11.931 1.00 94.56 104 LYS A CA 1
ATOM 786 C C . LYS A 1 104 ? 11.252 -0.242 10.873 1.00 94.56 104 LYS A C 1
ATOM 788 O O . LYS A 1 104 ? 10.053 -0.084 11.105 1.00 94.56 104 LYS A O 1
ATOM 793 N N . PHE A 1 105 ? 11.712 -0.803 9.756 1.00 96.50 105 PHE A N 1
ATOM 794 C CA . PHE A 1 105 ? 10.831 -1.353 8.730 1.00 96.50 105 PHE A CA 1
ATOM 795 C C . PHE A 1 105 ? 9.918 -2.441 9.311 1.00 96.50 105 PHE A C 1
ATOM 797 O O . PHE A 1 105 ? 8.692 -2.338 9.217 1.00 96.50 105 PHE A O 1
ATOM 804 N N . GLY A 1 106 ? 10.502 -3.432 9.995 1.00 95.75 106 GLY A N 1
ATOM 805 C CA . GLY A 1 106 ? 9.754 -4.513 10.641 1.00 95.75 106 GLY A CA 1
ATOM 806 C C . GLY A 1 106 ? 8.755 -4.001 11.682 1.00 95.75 106 GLY A C 1
ATOM 807 O O . GLY A 1 106 ? 7.631 -4.504 11.775 1.00 95.75 106 GLY A O 1
ATOM 808 N N . LYS A 1 107 ? 9.113 -2.945 12.426 1.00 96.50 107 LYS A N 1
ATOM 809 C CA . LYS A 1 107 ? 8.192 -2.274 13.346 1.00 96.50 107 LYS A CA 1
ATOM 810 C C . LYS A 1 107 ? 6.997 -1.654 12.619 1.00 96.50 107 LYS A C 1
ATOM 812 O O . LYS A 1 107 ? 5.869 -1.921 13.024 1.00 96.50 107 LYS A O 1
ATOM 817 N N . TYR A 1 108 ? 7.205 -0.867 11.564 1.00 97.31 108 TYR A N 1
ATOM 818 C CA . TYR A 1 108 ? 6.095 -0.239 10.835 1.00 97.31 108 TYR A CA 1
ATOM 819 C C . TYR A 1 108 ? 5.179 -1.267 10.163 1.00 97.31 108 TYR A C 1
ATOM 821 O O . TYR A 1 108 ? 3.955 -1.133 10.234 1.00 97.31 108 TYR A O 1
ATOM 829 N N . ALA A 1 109 ? 5.745 -2.330 9.583 1.00 96.81 109 ALA A N 1
ATOM 830 C CA . ALA A 1 109 ? 4.965 -3.449 9.054 1.00 96.81 109 ALA A CA 1
ATOM 831 C C . ALA A 1 109 ? 4.127 -4.121 10.160 1.00 96.81 109 ALA A C 1
ATOM 833 O O . ALA A 1 109 ? 2.946 -4.429 9.969 1.00 96.81 109 ALA A O 1
ATOM 834 N N . SER A 1 110 ? 4.697 -4.273 11.360 1.00 96.94 110 SER A N 1
ATOM 835 C CA . SER A 1 110 ? 3.980 -4.816 12.512 1.00 96.94 110 SER A CA 1
ATOM 836 C C . SER A 1 110 ? 2.894 -3.906 13.063 1.00 96.94 110 SER A C 1
ATOM 838 O O . SER A 1 110 ? 1.833 -4.400 13.445 1.00 96.94 110 SER A O 1
ATOM 840 N N . ASP A 1 111 ? 3.130 -2.600 13.091 1.00 97.38 111 ASP A N 1
ATOM 841 C CA . ASP A 1 111 ? 2.151 -1.618 13.546 1.00 97.38 111 ASP A CA 1
ATOM 842 C C . ASP A 1 111 ? 0.927 -1.606 12.605 1.00 97.38 111 ASP A C 1
ATOM 844 O O . ASP A 1 111 ? -0.212 -1.569 13.077 1.00 97.38 111 ASP A O 1
ATOM 848 N N . LEU A 1 112 ? 1.131 -1.75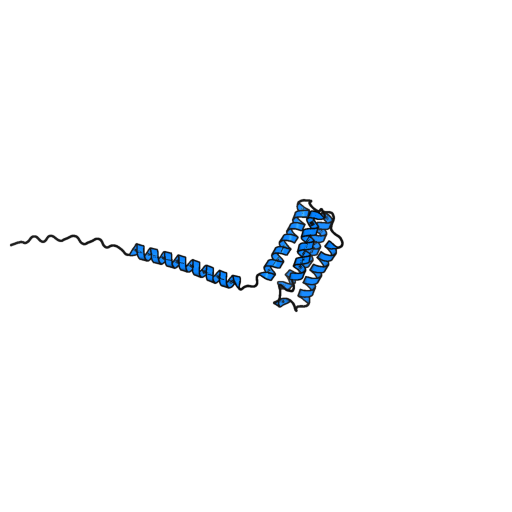6 11.286 1.00 98.12 112 LEU A N 1
ATOM 849 C CA . LEU A 1 112 ? 0.036 -1.928 10.324 1.00 98.12 112 LEU A CA 1
ATOM 850 C C . LEU A 1 112 ? -0.759 -3.214 10.581 1.00 98.12 112 LEU A C 1
ATOM 852 O O . LEU A 1 112 ? -1.988 -3.155 10.667 1.00 98.12 112 LEU A O 1
ATOM 856 N N . ARG A 1 113 ? -0.076 -4.359 10.754 1.00 98.12 113 ARG A N 1
ATOM 857 C CA . ARG A 1 113 ? -0.715 -5.646 11.099 1.00 98.12 113 ARG A CA 1
ATOM 858 C C . ARG A 1 113 ? -1.574 -5.515 12.35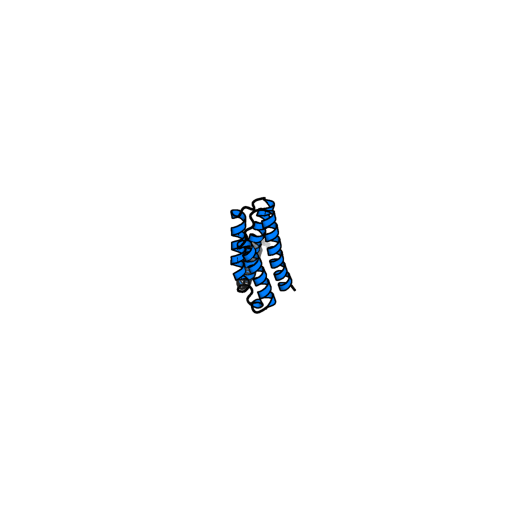9 1.00 98.12 113 ARG A C 1
ATOM 860 O O . ARG A 1 113 ? -2.737 -5.908 12.349 1.00 98.12 113 ARG A O 1
ATOM 867 N N . ALA A 1 114 ? -1.040 -4.886 13.403 1.00 98.06 114 ALA A N 1
ATOM 868 C CA . ALA A 1 114 ? -1.762 -4.655 14.650 1.00 98.06 114 ALA A CA 1
ATOM 869 C C . ALA A 1 114 ? -2.994 -3.747 14.465 1.00 98.06 114 ALA A C 1
ATOM 871 O O . ALA A 1 114 ? -4.051 -4.017 15.037 1.00 98.06 114 ALA A O 1
ATOM 872 N N . ALA A 1 115 ? -2.894 -2.693 13.650 1.00 97.75 115 ALA A N 1
ATOM 873 C CA . ALA A 1 115 ? -4.007 -1.778 13.393 1.00 97.75 115 ALA A CA 1
ATOM 874 C C . ALA A 1 115 ? -5.171 -2.456 12.646 1.00 97.75 115 ALA A C 1
ATOM 876 O O . ALA A 1 115 ? -6.343 -2.247 12.990 1.00 97.75 115 ALA A O 1
ATOM 877 N N . VAL A 1 116 ? -4.868 -3.287 11.643 1.00 98.06 116 VAL A N 1
ATOM 878 C CA . VAL A 1 116 ? -5.904 -4.044 10.926 1.00 98.06 116 VAL A CA 1
ATOM 879 C C . VAL A 1 116 ? -6.468 -5.183 11.783 1.00 98.06 116 VAL A C 1
ATOM 881 O O . VAL A 1 116 ? -7.684 -5.366 11.793 1.00 98.06 116 VAL A O 1
ATOM 884 N N . ASP A 1 117 ? -5.644 -5.865 12.587 1.00 98.31 117 ASP A N 1
ATOM 885 C CA . ASP A 1 117 ? -6.106 -6.879 13.549 1.00 98.31 117 ASP A CA 1
ATOM 886 C C . ASP A 1 117 ? -7.076 -6.282 14.578 1.00 98.31 117 ASP A C 1
ATOM 888 O O . ASP A 1 117 ? -8.135 -6.853 14.839 1.00 98.31 117 ASP A O 1
ATOM 892 N N . ALA A 1 118 ? -6.785 -5.088 15.103 1.00 97.06 118 ALA A N 1
ATOM 893 C CA . ALA A 1 118 ? -7.689 -4.382 16.009 1.00 97.06 118 ALA A CA 1
ATOM 894 C C . ALA A 1 118 ? -9.034 -4.038 15.342 1.00 97.06 118 ALA A C 1
ATOM 896 O O . ALA A 1 118 ? -10.091 -4.166 15.963 1.00 97.06 118 ALA A O 1
ATOM 897 N N . SER A 1 119 ? -9.005 -3.642 14.065 1.00 96.25 119 SER A N 1
ATOM 898 C CA . SER A 1 119 ? -10.214 -3.331 13.290 1.00 96.25 119 SER A CA 1
ATOM 899 C C . SER A 1 119 ? -11.048 -4.579 12.991 1.00 96.25 119 SER A C 1
ATOM 901 O O . SER A 1 119 ? -12.270 -4.502 12.954 1.00 96.25 119 SER A O 1
ATOM 903 N N . LEU A 1 120 ? -10.410 -5.737 12.804 1.00 97.06 120 LEU A N 1
ATOM 904 C CA . LEU A 1 120 ? -11.094 -7.021 12.624 1.00 97.06 120 LEU A CA 1
ATOM 905 C C . LEU A 1 120 ? -11.646 -7.582 13.940 1.00 97.06 120 LEU A C 1
ATOM 907 O O . LEU A 1 120 ? -12.712 -8.193 13.939 1.00 97.06 120 LEU A O 1
ATOM 911 N N . ALA A 1 121 ? -10.953 -7.364 15.059 1.00 96.81 121 ALA A N 1
ATOM 912 C CA . ALA A 1 121 ? -11.410 -7.789 16.381 1.00 96.81 121 ALA A CA 1
ATOM 913 C C . ALA A 1 121 ? -12.641 -7.000 16.853 1.00 96.81 121 ALA A C 1
ATOM 915 O O . ALA A 1 121 ? -13.486 -7.535 17.567 1.00 96.81 121 ALA A O 1
ATOM 916 N N . THR A 1 122 ? -12.755 -5.731 16.451 1.00 94.69 122 THR A N 1
ATOM 917 C CA . THR A 1 122 ? -13.929 -4.882 16.704 1.00 94.69 122 THR A CA 1
ATOM 918 C C . THR A 1 122 ? -14.413 -4.259 15.388 1.00 94.69 122 THR A C 1
ATOM 920 O O . THR A 1 122 ? -14.126 -3.086 15.129 1.00 94.69 122 THR A O 1
ATOM 923 N N . PRO A 1 123 ? -15.124 -5.029 14.536 1.00 91.56 123 PRO A N 1
ATOM 924 C CA . PRO A 1 123 ? -15.516 -4.576 13.206 1.00 91.56 123 PRO A CA 1
ATOM 925 C C . PRO A 1 123 ? -16.327 -3.278 13.241 1.00 91.56 123 PRO A C 1
ATOM 927 O O . PRO A 1 123 ? -17.278 -3.177 14.022 1.00 91.56 123 PRO A O 1
ATOM 930 N N . PRO A 1 124 ? -16.017 -2.286 12.388 1.00 91.31 124 PRO A N 1
ATOM 931 C CA . PRO A 1 124 ? -16.848 -1.098 12.272 1.00 91.31 124 PRO A CA 1
ATOM 932 C C . PRO A 1 124 ? -18.213 -1.464 11.674 1.00 91.31 124 PRO A C 1
ATOM 934 O O . PRO A 1 124 ? -18.297 -2.103 10.628 1.00 91.31 124 PRO A O 1
ATOM 937 N N . LEU A 1 125 ? -19.289 -1.041 12.342 1.00 90.00 125 LEU A N 1
ATOM 938 C CA . LEU A 1 125 ? -20.677 -1.354 11.959 1.00 90.00 125 LEU A CA 1
ATOM 939 C C . LEU A 1 125 ? -21.439 -0.143 11.395 1.00 90.00 125 LEU A C 1
ATOM 941 O O . LEU A 1 125 ? -22.655 -0.191 11.221 1.00 90.00 125 LEU A O 1
ATOM 945 N N . ASN A 1 126 ? -20.744 0.974 11.175 1.00 95.31 126 ASN A N 1
ATOM 946 C CA . ASN A 1 126 ? -21.304 2.215 10.648 1.00 95.31 126 ASN A CA 1
ATOM 947 C C . ASN A 1 126 ? -20.217 3.064 9.973 1.00 95.31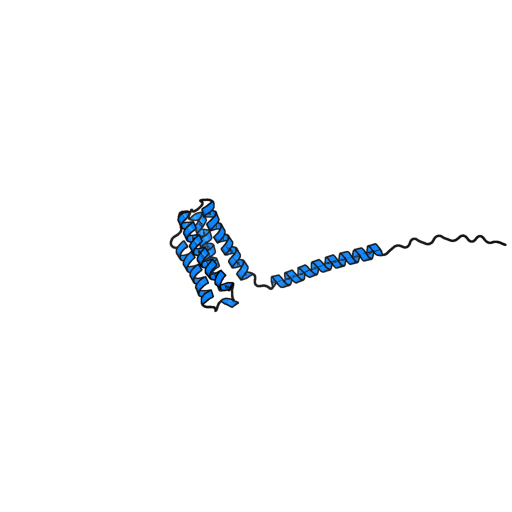 126 ASN A C 1
ATOM 949 O O . ASN A 1 126 ? -19.025 2.873 10.217 1.00 95.31 126 ASN A O 1
ATOM 953 N N . CYS A 1 127 ? -20.622 4.027 9.142 1.00 97.19 127 CYS A N 1
ATOM 954 C CA . CYS A 1 127 ? -19.678 4.839 8.372 1.00 97.19 127 CYS A CA 1
ATOM 955 C C . CYS A 1 127 ? -18.687 5.660 9.206 1.00 97.19 127 CYS A C 1
ATOM 957 O O . CYS A 1 127 ? -17.516 5.674 8.831 1.00 97.19 127 CYS A O 1
ATOM 959 N N . PRO A 1 128 ? -19.063 6.269 10.347 1.00 96.88 128 PRO A N 1
ATOM 960 C CA . PRO A 1 128 ? -18.083 6.910 11.226 1.00 96.88 128 PRO A CA 1
ATOM 961 C C . PRO A 1 128 ? -17.001 5.941 11.724 1.00 96.88 128 PRO A C 1
ATOM 963 O O . PRO A 1 128 ? -15.819 6.280 11.735 1.00 96.88 128 PRO A O 1
ATOM 966 N N . GLY A 1 129 ? -17.385 4.712 12.083 1.00 96.38 129 GLY A N 1
ATOM 967 C CA . GLY A 1 129 ? -16.453 3.661 12.483 1.00 96.38 129 GLY A CA 1
ATOM 968 C C . GLY A 1 129 ? -15.528 3.238 11.343 1.00 96.38 129 GLY A C 1
ATOM 969 O O . GLY A 1 129 ? -14.322 3.116 11.549 1.00 96.38 129 GLY A O 1
ATOM 970 N N . VAL A 1 130 ? -16.066 3.070 10.130 1.00 97.25 130 VAL A N 1
ATOM 971 C CA . VAL A 1 130 ? -15.265 2.735 8.938 1.00 97.25 130 VAL A CA 1
ATOM 972 C C . VAL A 1 130 ? -14.291 3.861 8.611 1.00 97.25 130 VAL A C 1
ATOM 974 O O . VAL A 1 130 ? -13.121 3.598 8.350 1.00 97.25 130 VAL A O 1
ATOM 977 N N . GLN A 1 131 ? -14.735 5.116 8.683 1.00 97.19 131 GLN A N 1
ATOM 978 C CA . GLN A 1 131 ? -13.886 6.280 8.450 1.00 97.19 131 GLN A CA 1
ATOM 979 C C . GLN A 1 131 ? -12.742 6.356 9.470 1.00 97.19 131 GLN A C 1
ATOM 981 O O . GLN A 1 131 ? -11.596 6.582 9.085 1.00 97.19 131 GLN A O 1
ATOM 986 N N . ALA A 1 132 ? -13.027 6.116 10.753 1.00 96.75 132 ALA A N 1
ATOM 987 C CA . ALA A 1 132 ? -12.007 6.077 11.797 1.00 96.75 132 ALA A CA 1
ATOM 988 C C . ALA A 1 132 ? -11.007 4.925 11.592 1.00 96.75 132 ALA A C 1
ATOM 990 O O . ALA A 1 132 ? -9.802 5.125 11.753 1.00 96.75 132 ALA A O 1
ATOM 991 N N . ALA A 1 133 ? -11.481 3.737 11.203 1.00 96.38 133 ALA A N 1
ATOM 992 C CA . ALA A 1 133 ? -10.616 2.603 10.880 1.00 96.38 133 ALA A CA 1
ATOM 993 C C . ALA A 1 133 ? -9.726 2.905 9.661 1.00 96.38 133 ALA A C 1
ATOM 995 O O . ALA A 1 133 ? -8.511 2.739 9.729 1.00 96.38 133 ALA A O 1
ATOM 996 N N . ALA A 1 134 ? -10.304 3.432 8.578 1.00 96.44 134 ALA A N 1
ATOM 997 C CA . ALA A 1 134 ? -9.572 3.809 7.371 1.00 96.44 134 ALA A CA 1
ATOM 998 C C . ALA A 1 134 ? -8.519 4.898 7.640 1.00 96.44 134 ALA A C 1
ATOM 1000 O O . ALA A 1 134 ? -7.440 4.855 7.053 1.00 96.44 134 ALA A O 1
ATOM 1001 N N . ALA A 1 135 ? -8.801 5.847 8.539 1.00 96.75 135 ALA A N 1
ATOM 1002 C CA . ALA A 1 135 ? -7.834 6.860 8.953 1.00 96.75 135 ALA A CA 1
ATOM 1003 C C . ALA A 1 135 ? -6.644 6.241 9.705 1.00 96.75 135 ALA A C 1
ATOM 1005 O O . ALA A 1 135 ? -5.501 6.493 9.333 1.00 96.75 135 ALA A O 1
ATOM 1006 N N . LYS A 1 136 ? -6.900 5.374 10.697 1.00 96.62 136 LYS A N 1
ATOM 1007 C CA . LYS A 1 136 ? -5.843 4.682 11.460 1.00 96.62 136 LYS A CA 1
ATOM 1008 C C . LYS A 1 136 ? -4.966 3.793 10.579 1.00 96.62 136 LYS A C 1
ATOM 1010 O O . LYS A 1 136 ? -3.746 3.808 10.708 1.00 96.62 136 LYS A O 1
ATOM 1015 N N . LEU A 1 137 ? -5.577 3.024 9.676 1.00 97.38 137 LEU A N 1
ATOM 1016 C CA . LEU A 1 137 ? -4.831 2.205 8.718 1.00 97.38 137 LEU A CA 1
ATOM 1017 C C . LEU A 1 137 ? -4.027 3.089 7.755 1.00 97.38 137 LEU A C 1
ATOM 1019 O O . LEU A 1 137 ? -2.868 2.795 7.488 1.00 97.38 137 LEU A O 1
ATOM 1023 N N . GLY A 1 138 ? -4.614 4.191 7.276 1.00 96.88 138 GLY A N 1
ATOM 1024 C CA . GLY A 1 138 ? -3.926 5.161 6.425 1.00 96.88 138 GLY A CA 1
ATOM 1025 C C . GLY A 1 138 ? -2.687 5.767 7.085 1.00 96.88 138 GLY A C 1
ATOM 1026 O O . GLY A 1 138 ? -1.649 5.860 6.439 1.00 96.88 138 GLY A O 1
ATOM 1027 N N . GLU A 1 139 ? -2.769 6.104 8.373 1.00 97.44 139 GLU A N 1
ATOM 1028 C CA . GLU A 1 139 ? -1.632 6.591 9.159 1.00 97.44 139 GLU A CA 1
ATOM 1029 C C . GLU A 1 139 ? -0.519 5.537 9.270 1.00 97.44 139 GLU A C 1
ATOM 1031 O O . GLU A 1 139 ? 0.652 5.849 9.059 1.00 97.44 139 GLU A O 1
ATOM 1036 N N . ALA A 1 140 ? -0.866 4.272 9.531 1.00 97.12 140 ALA A N 1
ATOM 1037 C CA . ALA A 1 140 ? 0.111 3.183 9.562 1.00 97.12 140 ALA A CA 1
ATOM 1038 C C . ALA A 1 140 ? 0.804 2.986 8.198 1.00 97.12 140 ALA A C 1
ATOM 1040 O O . ALA A 1 140 ? 2.029 2.845 8.146 1.00 97.12 140 ALA A O 1
ATOM 1041 N N . CYS A 1 141 ? 0.046 3.049 7.096 1.00 96.88 141 CYS A N 1
ATOM 1042 C CA . CYS A 1 141 ? 0.603 3.022 5.741 1.00 96.88 141 CYS A CA 1
ATOM 1043 C C . CYS A 1 141 ? 1.560 4.204 5.495 1.00 96.88 141 CYS A C 1
ATOM 1045 O O . CYS A 1 141 ? 2.668 4.017 4.995 1.00 96.88 141 CYS A O 1
ATOM 1047 N N . GLU A 1 142 ? 1.151 5.422 5.861 1.00 96.56 142 GLU A N 1
ATOM 1048 C CA . GLU A 1 142 ? 1.940 6.641 5.662 1.00 96.56 142 GLU A CA 1
ATOM 1049 C C . GLU A 1 142 ? 3.237 6.632 6.475 1.00 96.56 142 GLU A C 1
ATOM 1051 O O . GLU A 1 142 ? 4.281 7.024 5.959 1.00 96.56 142 GLU A O 1
ATOM 1056 N N . ASN A 1 143 ? 3.200 6.149 7.717 1.00 95.25 143 ASN A N 1
ATOM 1057 C CA . ASN A 1 143 ? 4.382 6.045 8.569 1.00 95.25 143 ASN A CA 1
ATOM 1058 C C . ASN A 1 143 ? 5.448 5.124 7.958 1.00 95.25 143 ASN A C 1
ATOM 1060 O O . ASN A 1 143 ? 6.625 5.484 7.944 1.00 95.25 143 ASN A O 1
ATOM 1064 N N . CYS A 1 144 ? 5.034 3.989 7.383 1.00 94.62 144 CYS A N 1
ATOM 1065 C CA . CYS A 1 144 ? 5.940 3.110 6.648 1.00 94.62 144 CYS A CA 1
ATOM 1066 C C . CYS A 1 144 ? 6.489 3.800 5.386 1.00 94.62 144 CYS A C 1
ATOM 1068 O O . CYS A 1 144 ? 7.701 3.887 5.204 1.00 94.62 144 CYS A O 1
ATOM 1070 N N . HIS A 1 145 ? 5.625 4.373 4.540 1.00 95.25 145 HIS A N 1
ATOM 1071 C CA . HIS A 1 145 ? 6.055 5.010 3.286 1.00 95.25 145 HIS A CA 1
ATOM 1072 C C . HIS A 1 145 ? 6.965 6.222 3.498 1.00 95.25 145 HIS A C 1
ATOM 1074 O O . HIS A 1 145 ? 7.920 6.410 2.748 1.00 95.25 145 HIS A O 1
ATOM 1080 N N . LYS A 1 146 ? 6.714 7.032 4.532 1.00 93.25 146 LYS A N 1
ATOM 1081 C CA . LYS A 1 146 ? 7.612 8.130 4.907 1.00 93.25 146 LYS A CA 1
ATOM 1082 C C . LYS A 1 146 ? 8.996 7.623 5.264 1.00 93.25 146 LYS A C 1
ATOM 1084 O O . LYS A 1 146 ? 9.960 8.312 4.968 1.00 93.25 146 LYS A O 1
ATOM 1089 N N . TYR A 1 147 ? 9.094 6.481 5.933 1.00 89.81 147 TYR A N 1
ATOM 1090 C CA . TYR A 1 147 ? 10.371 5.897 6.320 1.00 89.81 147 TYR A CA 1
ATOM 1091 C C . TYR A 1 147 ? 11.109 5.281 5.121 1.00 89.81 147 TYR A C 1
ATOM 1093 O O . TYR A 1 147 ? 12.302 5.506 4.970 1.00 89.81 147 TYR A O 1
ATOM 1101 N N . VAL A 1 148 ? 10.403 4.574 4.233 1.00 84.75 148 VAL A N 1
ATOM 1102 C CA . VAL A 1 148 ? 10.997 3.928 3.045 1.00 84.75 148 VAL A CA 1
ATOM 1103 C C . VAL A 1 148 ? 11.467 4.942 1.984 1.00 84.75 148 VAL A C 1
ATOM 1105 O O . VAL A 1 148 ? 12.353 4.632 1.192 1.00 84.75 148 VAL A O 1
ATOM 1108 N N . HIS A 1 149 ? 10.890 6.149 1.952 1.00 79.38 149 HIS A N 1
ATOM 1109 C CA . HIS A 1 149 ? 11.262 7.225 1.019 1.00 79.38 149 HIS A CA 1
ATOM 1110 C C . HIS A 1 149 ? 12.125 8.344 1.632 1.00 79.38 149 HIS A C 1
ATOM 1112 O O . HIS A 1 149 ? 12.336 9.366 0.975 1.00 79.38 149 HIS A O 1
ATOM 1118 N N . GLN A 1 150 ? 12.579 8.181 2.877 1.00 63.47 150 GLN A N 1
ATOM 1119 C CA . GLN A 1 150 ? 13.582 9.055 3.499 1.00 63.47 150 GLN A CA 1
ATOM 1120 C C . GLN A 1 150 ? 14.990 8.668 3.053 1.00 63.47 150 GLN A C 1
ATOM 1122 O O . GLN A 1 150 ? 15.799 9.605 2.869 1.00 63.47 150 GLN A O 1
#

Secondary structure (DSSP, 8-state):
------PPPPPP---THHHHHHHHHHHHHHHHHHHHHHHHHHHTTS--HHHHHHHHHHHHHHHHHHHHHTT--SHHHHHHHHHHHHHHTTSHHHH-GGGTT-HHHHHHHHHHHHHHHHHHHS---SHHHHHHHHHHHHHHHHHHHHHHT-

Foldseek 3Di:
DDDDDDDDDDDDDDDCVVVVVVVVVVCVVVVVVVVVVVVVVVVVPDQCQLVVLVVLLVVLLVQLVVCLVVFNQACVSNVVSLVSNLVSLVCNLVSPVVCNPPPQLVVLSVQLNVLSVVCNVPPDGGSVSSVVSSVSNVVSVVSNVVVVVD

pLDDT: mean 90.6, std 11.99, range [46.28, 98.5]

Radius of gyration: 32.36 Å; chains: 1; bounding box: 50×22×116 Å